Protein AF-A0A4V1B815-F1 (afdb_monomer_lite)

Radius of gyration: 25.04 Å; chains: 1; bounding box: 38×79×42 Å

Secondary structure (DSSP, 8-state):
-----HHHHHHHHHHHHHHHSSSSHHHHHHHHHHHHHHHHHHHHHHHH---------STTTTSSSS-------SSSSS--

Structure (mmCIF, N/CA/C/O backbone):
data_AF-A0A4V1B815-F1
#
_entry.id   AF-A0A4V1B815-F1
#
loop_
_atom_site.group_PDB
_atom_site.id
_atom_site.type_symbol
_atom_site.label_atom_id
_atom_site.label_alt_id
_atom_site.label_comp_id
_atom_site.label_asym_id
_atom_site.label_entity_id
_atom_site.label_seq_id
_atom_site.pdbx_PDB_ins_code
_atom_site.Cartn_x
_atom_site.Cartn_y
_atom_site.Cartn_z
_atom_site.occupancy
_atom_site.B_iso_or_equiv
_atom_site.auth_seq_id
_atom_site.auth_comp_id
_atom_site.auth_asym_id
_atom_site.auth_atom_id
_atom_site.pdbx_PDB_model_num
ATOM 1 N N . MET A 1 1 ? 14.955 -24.060 -11.349 1.00 54.12 1 MET A N 1
ATOM 2 C CA . MET A 1 1 ? 13.848 -23.232 -11.876 1.00 54.12 1 MET A CA 1
ATOM 3 C C . MET A 1 1 ? 13.290 -22.361 -10.746 1.00 54.12 1 MET A C 1
ATOM 5 O O . MET A 1 1 ? 12.118 -22.415 -10.426 1.00 54.12 1 MET A O 1
ATOM 9 N N . GLY A 1 2 ? 14.148 -21.710 -9.957 1.00 55.00 2 GLY A N 1
ATOM 10 C CA . GLY A 1 2 ? 14.615 -20.357 -10.282 1.00 55.00 2 GLY A CA 1
ATOM 11 C C . GLY A 1 2 ? 13.518 -19.321 -10.015 1.00 55.00 2 GLY A C 1
ATOM 12 O O . GLY A 1 2 ? 13.249 -18.496 -10.879 1.00 55.00 2 GLY A O 1
ATOM 13 N N . GLY A 1 3 ? 12.817 -19.468 -8.884 1.00 60.47 3 GLY A N 1
ATOM 14 C CA . GLY A 1 3 ? 11.655 -18.669 -8.518 1.00 60.47 3 GLY A CA 1
ATOM 15 C C . GLY A 1 3 ? 11.959 -17.177 -8.556 1.00 60.47 3 GLY A C 1
ATOM 16 O O . GLY A 1 3 ? 13.066 -16.756 -8.228 1.00 60.47 3 GLY A O 1
ATOM 17 N N . LEU A 1 4 ? 10.955 -16.431 -9.013 1.00 68.06 4 LEU A N 1
ATOM 18 C CA . LEU A 1 4 ? 10.870 -14.979 -9.167 1.00 68.06 4 LEU A CA 1
ATOM 19 C C . LEU A 1 4 ? 11.891 -14.220 -8.303 1.00 68.06 4 LEU A C 1
ATOM 21 O O . LEU A 1 4 ? 11.649 -13.927 -7.133 1.00 68.06 4 LEU A O 1
ATOM 25 N 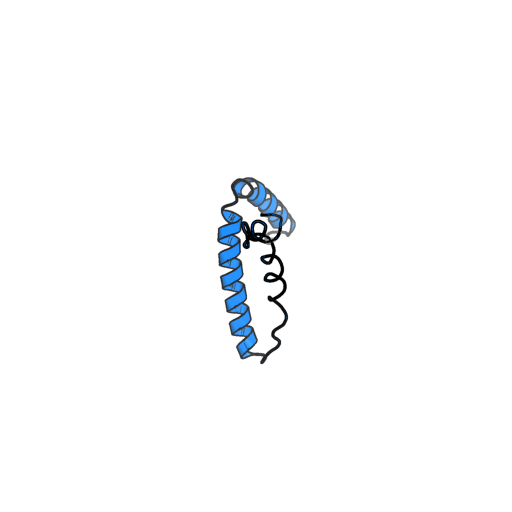N . SER A 1 5 ? 13.049 -13.936 -8.906 1.00 86.06 5 SER A N 1
ATOM 26 C CA . SER A 1 5 ? 14.143 -13.186 -8.291 1.00 86.06 5 SER A CA 1
ATOM 27 C C . SER A 1 5 ? 13.627 -11.847 -7.762 1.00 86.06 5 SER A C 1
ATOM 29 O O . SER A 1 5 ? 12.737 -11.247 -8.364 1.00 86.06 5 SER A O 1
ATOM 31 N N . ILE A 1 6 ? 14.206 -11.349 -6.669 1.00 84.12 6 ILE A N 1
ATOM 32 C CA . ILE A 1 6 ? 13.881 -10.038 -6.069 1.00 84.12 6 ILE A CA 1
ATOM 33 C C . ILE A 1 6 ? 13.885 -8.920 -7.127 1.00 84.12 6 ILE A C 1
ATOM 35 O O . ILE A 1 6 ? 13.076 -7.996 -7.076 1.00 84.12 6 ILE A O 1
ATOM 39 N N . TRP A 1 7 ? 14.731 -9.060 -8.150 1.00 89.62 7 TRP A N 1
ATOM 40 C CA . TRP A 1 7 ? 14.776 -8.173 -9.310 1.00 89.62 7 TRP A CA 1
ATOM 41 C C . TRP A 1 7 ? 13.450 -8.099 -10.088 1.00 89.62 7 TRP A C 1
ATOM 43 O O . TRP A 1 7 ? 13.034 -7.026 -10.515 1.00 89.62 7 TRP A O 1
ATOM 53 N N . HIS A 1 8 ? 12.746 -9.220 -10.236 1.00 87.56 8 HIS A N 1
ATOM 54 C CA . HIS A 1 8 ? 11.453 -9.275 -10.915 1.00 87.56 8 HIS A CA 1
ATOM 55 C C . HIS A 1 8 ? 10.384 -8.499 -10.137 1.00 87.56 8 HIS A C 1
ATOM 57 O O . HIS A 1 8 ? 9.647 -7.714 -10.725 1.00 87.56 8 HIS A O 1
ATOM 63 N N . TRP A 1 9 ? 10.353 -8.645 -8.810 1.00 90.62 9 TRP A N 1
ATOM 64 C CA . TRP A 1 9 ? 9.430 -7.897 -7.950 1.00 90.62 9 TRP A CA 1
ATOM 65 C C . TRP A 1 9 ? 9.692 -6.388 -7.968 1.00 90.62 9 TRP A C 1
ATOM 67 O O . TRP A 1 9 ? 8.740 -5.611 -7.963 1.00 90.62 9 TRP A O 1
ATOM 77 N N . LEU A 1 10 ? 10.957 -5.967 -8.069 1.00 90.31 10 LEU A N 1
ATOM 78 C CA . LEU A 1 10 ? 11.328 -4.559 -8.249 1.00 90.31 10 LEU A CA 1
ATOM 79 C C . LEU A 1 10 ? 10.759 -3.984 -9.557 1.00 90.31 10 LEU A C 1
ATOM 81 O O . LEU A 1 10 ? 10.121 -2.933 -9.539 1.00 90.31 10 LEU A O 1
ATOM 85 N N . ILE A 1 11 ? 10.926 -4.698 -10.677 1.00 92.19 11 ILE A N 1
ATOM 86 C CA . ILE A 1 11 ? 10.386 -4.285 -11.985 1.00 92.19 11 ILE A CA 1
ATOM 87 C C . ILE A 1 11 ? 8.855 -4.244 -11.955 1.00 92.19 11 ILE A C 1
ATOM 89 O O . ILE A 1 11 ? 8.254 -3.267 -12.400 1.00 92.19 11 ILE A O 1
ATOM 93 N N . VAL A 1 12 ? 8.218 -5.284 -11.410 1.00 92.00 12 VAL A N 1
ATOM 94 C CA . VAL A 1 12 ? 6.754 -5.359 -11.297 1.00 92.00 12 VAL A CA 1
ATOM 95 C C . VAL A 1 12 ? 6.219 -4.207 -10.446 1.00 92.00 12 VAL A C 1
ATOM 97 O O . VAL A 1 12 ? 5.231 -3.586 -10.831 1.00 92.00 12 VAL A O 1
ATOM 100 N N . GLY A 1 13 ? 6.894 -3.859 -9.347 1.00 91.56 13 GLY A N 1
ATOM 101 C CA . GLY A 1 13 ? 6.544 -2.707 -8.516 1.00 91.56 13 GLY A CA 1
ATOM 102 C C . GLY A 1 13 ? 6.590 -1.381 -9.279 1.00 91.56 13 GLY A C 1
ATOM 103 O O . GLY A 1 13 ? 5.668 -0.577 -9.159 1.00 91.56 13 GLY A O 1
ATOM 104 N N . VAL A 1 14 ? 7.610 -1.167 -10.119 1.00 92.19 14 VAL A N 1
ATOM 105 C CA . VAL A 1 14 ? 7.728 0.042 -10.958 1.00 92.19 14 VAL A CA 1
ATOM 106 C C . VAL A 1 14 ? 6.611 0.112 -12.002 1.00 92.19 14 VAL A C 1
ATOM 108 O O . VAL A 1 14 ? 5.978 1.156 -12.157 1.00 92.19 14 VAL A O 1
ATOM 111 N N . VAL A 1 15 ? 6.320 -0.995 -12.690 1.00 92.06 15 VAL A N 1
ATOM 112 C CA . VAL A 1 15 ? 5.231 -1.056 -13.682 1.00 92.06 15 VAL A CA 1
ATOM 113 C C . VAL A 1 15 ? 3.873 -0.841 -13.014 1.00 92.06 15 VAL A C 1
ATOM 115 O O . VAL A 1 15 ? 3.054 -0.072 -13.516 1.00 92.06 15 VAL A O 1
ATOM 118 N N . ALA A 1 16 ? 3.644 -1.455 -11.852 1.00 89.62 16 ALA A N 1
ATOM 119 C CA . ALA A 1 16 ? 2.432 -1.243 -11.073 1.00 89.62 16 ALA A CA 1
ATOM 120 C C . ALA A 1 16 ? 2.296 0.224 -10.638 1.00 89.62 16 ALA A C 1
ATOM 122 O O . ALA A 1 16 ? 1.223 0.798 -10.790 1.00 89.62 16 ALA A O 1
ATOM 123 N N . MET A 1 17 ? 3.373 0.869 -10.181 1.00 85.88 17 MET A N 1
ATOM 124 C CA . MET A 1 17 ? 3.371 2.295 -9.836 1.00 85.88 17 MET A CA 1
ATOM 125 C C . MET A 1 17 ? 3.053 3.187 -11.046 1.00 85.88 17 MET A C 1
ATOM 127 O O . MET A 1 17 ? 2.371 4.190 -10.896 1.00 85.88 17 MET A O 1
ATOM 131 N N . LEU A 1 18 ? 3.494 2.842 -12.256 1.00 89.06 18 LEU A N 1
ATOM 132 C CA . LEU A 1 18 ? 3.174 3.617 -13.463 1.00 89.06 18 LEU A CA 1
ATOM 133 C C . LEU A 1 18 ? 1.713 3.443 -13.905 1.00 89.06 18 LEU A C 1
ATOM 135 O O . LEU A 1 18 ? 1.068 4.418 -14.285 1.00 89.06 18 LEU A O 1
ATOM 139 N N . LEU A 1 19 ? 1.176 2.221 -13.832 1.00 86.75 19 LEU A N 1
ATOM 140 C CA . LEU A 1 19 ? -0.206 1.917 -14.230 1.00 86.75 19 LEU A CA 1
ATOM 141 C C . LEU A 1 19 ? -1.237 2.386 -13.198 1.00 86.75 19 LEU A C 1
ATOM 143 O O . LEU A 1 19 ? -2.310 2.867 -13.558 1.00 86.75 19 LEU A O 1
ATOM 147 N N . PHE A 1 20 ? -0.909 2.244 -11.916 1.00 82.81 20 PHE A N 1
ATOM 148 C CA . PHE A 1 20 ? -1.809 2.514 -10.799 1.00 82.81 20 PHE A CA 1
ATOM 149 C C . PHE A 1 20 ? -1.457 3.790 -10.015 1.00 82.81 20 PHE A C 1
ATOM 151 O O . PHE A 1 20 ? -2.262 4.249 -9.210 1.00 82.81 20 PHE A O 1
ATOM 158 N N . GLY A 1 21 ? -0.295 4.409 -10.239 1.00 72.06 21 GLY A N 1
ATOM 159 C CA . GLY A 1 21 ? 0.108 5.652 -9.560 1.00 72.06 21 GLY A CA 1
ATOM 160 C C . GLY A 1 21 ? -0.605 6.902 -10.072 1.00 72.06 21 GLY A C 1
ATOM 161 O O . GLY A 1 21 ? -0.618 7.930 -9.399 1.00 72.06 21 GLY A O 1
ATOM 162 N N . GLY A 1 22 ? -1.266 6.825 -11.227 1.00 71.56 22 GLY A N 1
ATOM 163 C CA . GLY A 1 22 ? -2.184 7.858 -11.691 1.00 71.56 22 GLY A CA 1
ATOM 164 C C . GLY A 1 22 ? -3.607 7.579 -11.208 1.00 71.56 22 GLY A C 1
ATOM 165 O O . GLY A 1 22 ? -4.170 6.552 -11.569 1.00 71.56 22 GLY A O 1
ATOM 166 N N . LYS A 1 23 ? -4.211 8.537 -10.484 1.00 69.19 23 LYS A N 1
ATOM 167 C CA . LYS A 1 23 ? -5.656 8.667 -10.138 1.00 69.19 23 LYS A CA 1
ATOM 168 C C . LYS A 1 23 ? -6.090 8.369 -8.697 1.00 69.19 23 LYS A C 1
ATOM 170 O O . LYS A 1 23 ? -7.293 8.374 -8.462 1.00 69.19 23 LYS A O 1
ATOM 175 N N . GLY A 1 24 ? -5.196 8.175 -7.723 1.00 71.62 24 GLY A N 1
ATOM 176 C CA . GLY A 1 24 ? -5.511 8.288 -6.277 1.00 71.62 24 GLY A CA 1
ATOM 177 C C . GLY A 1 24 ? -6.513 7.281 -5.673 1.00 71.62 24 GLY A C 1
ATOM 178 O O . GLY A 1 24 ? -6.553 7.117 -4.460 1.00 71.62 24 GLY A O 1
ATOM 179 N N . LYS A 1 25 ? -7.267 6.541 -6.495 1.00 74.44 25 LYS A N 1
ATOM 180 C CA . LYS A 1 25 ? -8.245 5.511 -6.109 1.00 74.44 25 LYS A CA 1
ATOM 181 C C . LYS A 1 25 ? -7.600 4.380 -5.304 1.00 74.44 25 LYS A C 1
ATOM 183 O O . LYS A 1 25 ? -8.223 3.839 -4.400 1.00 74.44 25 LYS A O 1
ATOM 188 N N . ILE A 1 26 ? -6.339 4.064 -5.602 1.00 81.19 26 ILE A N 1
ATOM 189 C CA . ILE A 1 26 ? -5.558 3.057 -4.878 1.00 81.19 26 ILE A CA 1
ATOM 190 C C . ILE A 1 26 ? -5.346 3.471 -3.423 1.00 81.19 26 ILE A C 1
ATOM 192 O O . ILE A 1 26 ? -5.328 2.601 -2.569 1.00 81.19 26 ILE A O 1
ATOM 196 N N . SER A 1 27 ? -5.228 4.766 -3.114 1.00 80.38 27 SER A N 1
ATOM 1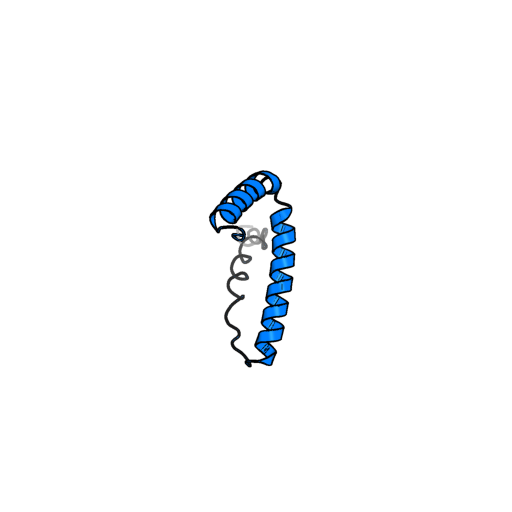97 C CA . SER A 1 27 ? -4.999 5.216 -1.737 1.00 80.38 27 SER A CA 1
ATOM 198 C C . SER A 1 27 ? -6.202 4.945 -0.831 1.00 80.38 27 SER A C 1
ATOM 200 O O . SER A 1 27 ? -6.016 4.583 0.327 1.00 80.38 27 SER A O 1
ATOM 202 N N . ASP A 1 28 ? -7.418 5.093 -1.358 1.00 84.12 28 ASP A N 1
ATOM 203 C CA . ASP A 1 28 ? -8.664 4.863 -0.617 1.00 84.12 28 ASP A CA 1
ATOM 204 C C . ASP A 1 28 ? -8.870 3.357 -0.355 1.00 84.12 28 ASP A C 1
ATOM 206 O O . ASP A 1 28 ? -8.998 2.920 0.788 1.00 84.12 28 ASP A O 1
ATOM 210 N N . LEU A 1 29 ? -8.710 2.540 -1.405 1.00 86.12 29 LEU A N 1
ATOM 211 C CA . LEU A 1 29 ? -8.742 1.073 -1.332 1.00 86.12 29 LEU A CA 1
ATOM 212 C C . LEU A 1 29 ? -7.626 0.498 -0.442 1.00 86.12 29 LEU A C 1
ATOM 214 O O . LEU A 1 29 ? -7.872 -0.396 0.364 1.00 86.12 29 LEU A O 1
ATOM 218 N N . MET A 1 30 ? -6.399 1.016 -0.550 1.00 85.69 30 MET A N 1
ATOM 219 C CA . MET A 1 30 ? -5.272 0.617 0.301 1.00 85.69 30 MET A CA 1
ATOM 220 C C . MET A 1 30 ? -5.529 0.998 1.762 1.00 85.69 30 MET A C 1
ATOM 222 O O . MET A 1 30 ? -5.168 0.238 2.656 1.00 85.69 30 MET A O 1
ATOM 226 N N . GLY A 1 31 ? -6.172 2.142 2.017 1.00 88.94 31 GLY A N 1
ATOM 227 C CA . GLY A 1 31 ? -6.561 2.578 3.356 1.00 88.94 31 GLY A CA 1
ATOM 228 C C . GLY A 1 31 ? -7.553 1.623 4.019 1.00 88.94 31 GLY A C 1
ATOM 229 O O . GLY A 1 31 ? -7.365 1.254 5.181 1.00 88.94 31 GLY A O 1
ATOM 230 N N . ASP A 1 32 ? -8.567 1.167 3.288 1.00 91.81 32 ASP A N 1
ATOM 231 C CA . ASP A 1 32 ? -9.559 0.225 3.817 1.00 91.81 32 ASP A CA 1
ATOM 232 C C . ASP A 1 32 ? -9.001 -1.192 3.983 1.00 91.81 32 ASP A C 1
ATOM 234 O O . ASP A 1 32 ? -9.249 -1.837 5.007 1.00 91.81 32 ASP A O 1
ATOM 238 N N . VAL A 1 33 ? -8.143 -1.643 3.064 1.00 91.94 33 VAL A N 1
ATOM 239 C CA . VAL A 1 33 ? -7.390 -2.899 3.223 1.00 91.94 33 VAL A CA 1
ATOM 240 C C . VAL A 1 33 ? -6.446 -2.822 4.430 1.00 91.94 33 VAL A C 1
ATOM 242 O O . VAL A 1 33 ? -6.408 -3.744 5.246 1.00 91.94 33 VAL A O 1
ATOM 245 N N . ALA A 1 34 ? -5.733 -1.708 4.614 1.00 89.94 34 ALA A N 1
ATOM 246 C CA . ALA A 1 34 ? -4.840 -1.506 5.753 1.00 89.94 34 ALA A CA 1
ATOM 247 C C . ALA A 1 34 ? -5.598 -1.495 7.089 1.00 89.94 34 ALA A C 1
ATOM 249 O O . ALA A 1 34 ? -5.128 -2.095 8.058 1.00 89.94 34 ALA A O 1
ATOM 250 N N . LYS A 1 35 ? -6.781 -0.869 7.155 1.00 90.19 35 LYS A N 1
ATOM 251 C CA . LYS A 1 35 ? -7.655 -0.925 8.341 1.00 90.19 35 LYS A CA 1
ATOM 252 C C . LYS A 1 35 ? -8.118 -2.355 8.627 1.00 90.19 35 LYS A C 1
ATOM 254 O O . LYS A 1 35 ? -8.032 -2.779 9.776 1.00 90.19 35 LYS A O 1
ATOM 259 N N . GLY A 1 36 ? -8.546 -3.107 7.608 1.00 91.75 36 GLY A N 1
ATOM 260 C CA . GLY A 1 36 ? -8.966 -4.506 7.753 1.00 91.75 36 GLY A CA 1
ATOM 261 C C . GLY A 1 36 ? -7.856 -5.397 8.316 1.00 91.75 36 GLY A C 1
ATOM 262 O O . GLY A 1 36 ? -8.059 -6.091 9.313 1.00 91.75 36 GLY A O 1
ATOM 263 N N . ILE A 1 37 ? -6.648 -5.300 7.751 1.00 91.38 37 ILE A N 1
ATOM 264 C CA . ILE A 1 37 ? -5.475 -6.060 8.214 1.00 91.38 37 ILE A CA 1
ATOM 265 C C . ILE A 1 37 ? -5.034 -5.602 9.616 1.00 91.38 37 ILE A C 1
ATOM 267 O O . ILE A 1 37 ? -4.687 -6.439 10.450 1.00 91.38 37 ILE A O 1
ATOM 271 N N . LYS A 1 38 ? -5.071 -4.296 9.925 1.00 87.56 38 LYS A N 1
ATOM 272 C CA . LYS A 1 38 ? -4.719 -3.766 11.257 1.00 87.56 38 LYS A CA 1
ATOM 273 C C . LYS A 1 38 ? -5.683 -4.257 12.336 1.00 87.56 38 LYS A C 1
ATOM 275 O O . LYS A 1 38 ? -5.224 -4.628 13.412 1.00 87.56 38 LYS A O 1
ATOM 280 N N . SER A 1 39 ? -6.984 -4.284 12.058 1.00 88.25 39 SER A N 1
ATOM 281 C CA . SER A 1 39 ? -7.998 -4.812 12.979 1.00 88.25 39 SER A CA 1
ATOM 282 C C . SER A 1 39 ? -7.870 -6.322 13.164 1.00 88.25 39 SER A C 1
ATOM 284 O O . SER A 1 39 ? -7.955 -6.792 14.292 1.00 88.25 39 SER A O 1
ATOM 286 N N . PHE A 1 40 ? -7.570 -7.067 12.097 1.00 88.56 40 PHE A N 1
ATOM 287 C CA . PHE A 1 40 ? -7.301 -8.504 12.181 1.00 88.56 40 PHE A CA 1
ATOM 288 C C . PHE A 1 40 ? -6.057 -8.802 13.031 1.00 88.56 40 PHE A C 1
ATOM 290 O O . PHE A 1 40 ? -6.109 -9.612 13.949 1.00 88.56 40 PHE A O 1
ATOM 297 N N . LYS A 1 41 ? -4.955 -8.076 12.801 1.00 85.81 41 LYS A N 1
ATOM 298 C CA . LYS A 1 41 ? -3.726 -8.208 13.596 1.00 85.81 41 LYS A CA 1
ATOM 299 C C . LYS A 1 41 ? -3.922 -7.796 15.054 1.00 85.81 41 LYS A C 1
ATOM 301 O O . LYS A 1 41 ? -3.321 -8.406 15.926 1.00 85.81 41 LYS A O 1
ATOM 306 N N . ARG A 1 42 ? -4.733 -6.767 15.326 1.00 85.56 42 ARG A N 1
ATOM 307 C CA . ARG A 1 42 ? -5.086 -6.367 16.698 1.00 85.56 42 ARG A CA 1
ATOM 308 C C . ARG A 1 42 ? -5.943 -7.418 17.393 1.00 85.56 42 ARG A C 1
ATOM 310 O O . ARG A 1 42 ? -5.630 -7.729 18.526 1.00 85.56 42 ARG A O 1
ATOM 317 N N . GLY A 1 43 ? -6.946 -7.982 16.721 1.00 83.69 43 GLY A N 1
ATOM 318 C CA . GLY A 1 43 ? -7.763 -9.061 17.287 1.00 83.69 43 GLY A CA 1
ATOM 319 C C . GLY A 1 43 ? -6.933 -10.302 17.622 1.00 83.69 43 GLY A C 1
ATOM 3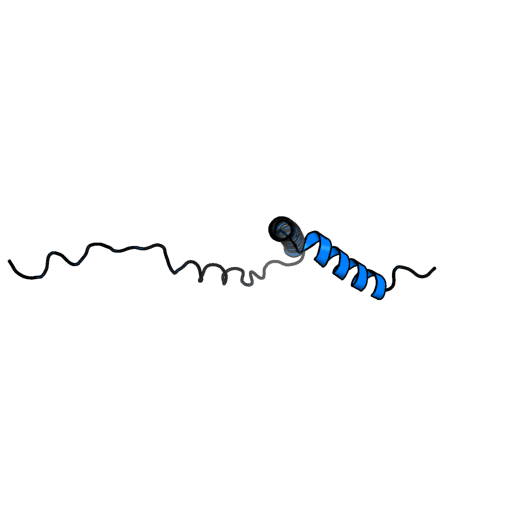20 O O . GLY A 1 43 ? -7.084 -10.857 18.699 1.00 83.69 43 GLY A O 1
ATOM 321 N N . LEU A 1 44 ? -5.989 -10.665 16.747 1.00 83.81 44 LEU A N 1
ATOM 322 C CA . LEU A 1 44 ? -5.078 -11.790 16.982 1.00 83.81 44 LEU A CA 1
ATOM 323 C C . LEU A 1 44 ? -4.054 -11.496 18.094 1.00 83.81 44 LEU A C 1
ATOM 325 O O . LEU A 1 44 ? -3.722 -12.369 18.881 1.00 83.81 44 LEU A O 1
ATOM 329 N N . ALA A 1 45 ? -3.564 -10.254 18.179 1.00 79.31 45 ALA A N 1
ATOM 330 C CA . ALA A 1 45 ? -2.650 -9.832 19.241 1.00 79.31 45 ALA A CA 1
ATOM 331 C C . ALA A 1 45 ? -3.346 -9.674 20.604 1.00 79.31 45 ALA A C 1
ATOM 333 O O . ALA A 1 45 ? -2.700 -9.868 21.623 1.00 79.31 45 ALA A O 1
ATOM 334 N N . GLU A 1 46 ? -4.640 -9.339 20.637 1.00 69.06 46 GLU A N 1
ATOM 335 C CA . GLU A 1 46 ? -5.437 -9.282 21.872 1.00 69.06 46 GLU A CA 1
ATOM 336 C C . GLU A 1 46 ? -5.755 -10.678 22.438 1.00 69.06 46 GLU A C 1
ATOM 338 O O . GLU A 1 46 ? -5.984 -10.792 23.642 1.00 69.06 46 GLU A O 1
ATOM 343 N N . GLU A 1 47 ? -5.732 -11.734 21.612 1.00 63.12 47 GLU A N 1
ATOM 344 C CA . GLU A 1 47 ? -5.788 -13.126 22.087 1.00 63.12 47 GLU A CA 1
ATOM 345 C C . GLU A 1 47 ? -4.472 -13.585 22.732 1.00 63.12 47 GLU A C 1
ATOM 347 O O . GLU A 1 47 ? -4.509 -14.404 23.650 1.00 63.12 47 GLU A O 1
ATOM 352 N N . GLU A 1 48 ? -3.323 -13.052 22.300 1.00 60.50 48 GLU A N 1
ATOM 353 C CA . GLU A 1 48 ? -2.013 -13.449 22.837 1.00 60.50 48 GLU A CA 1
ATOM 354 C C . GLU A 1 48 ? -1.491 -12.536 23.958 1.00 60.50 48 GLU A C 1
ATOM 356 O O . GLU A 1 48 ? -0.769 -13.016 24.830 1.00 60.50 48 GLU A O 1
ATOM 361 N N . ASP A 1 49 ? -1.864 -11.251 23.999 1.00 60.00 49 ASP A N 1
ATOM 362 C CA . ASP A 1 49 ? -1.292 -10.293 24.952 1.00 60.00 49 ASP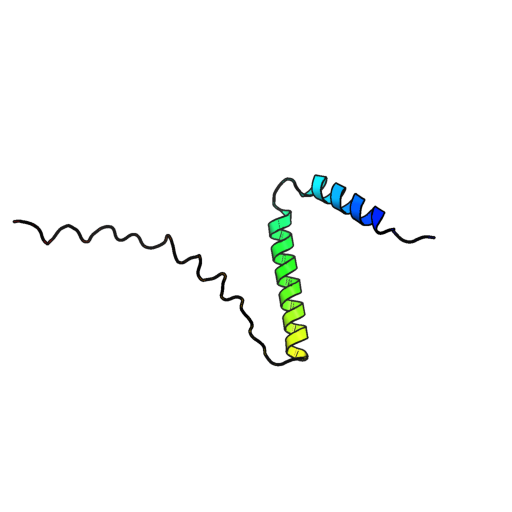 A CA 1
ATOM 363 C C . ASP A 1 49 ? -2.295 -9.187 25.353 1.00 60.00 49 ASP A C 1
ATOM 365 O O . ASP A 1 49 ? -2.788 -8.395 24.546 1.00 60.00 49 ASP A O 1
ATOM 369 N N . LYS A 1 50 ? -2.605 -9.111 26.648 1.00 49.25 50 LYS A N 1
ATOM 370 C CA . LYS A 1 50 ? -3.496 -8.116 27.264 1.00 49.25 50 LYS A CA 1
ATOM 371 C C . LYS A 1 50 ? -2.644 -7.065 28.000 1.00 49.25 50 LYS A C 1
ATOM 373 O O . LYS A 1 50 ? -1.913 -7.465 28.897 1.00 49.25 50 LYS A O 1
ATOM 378 N N . PRO A 1 51 ? -2.891 -5.740 27.898 1.00 52.62 51 PRO A N 1
ATOM 379 C CA . PRO A 1 51 ? -2.998 -4.855 26.738 1.00 52.62 51 PRO A CA 1
ATOM 380 C C . PRO A 1 51 ? -1.905 -3.749 26.769 1.00 52.62 51 PRO A C 1
ATOM 382 O O . PRO A 1 51 ? -1.760 -3.043 27.767 1.00 52.62 51 PRO A O 1
ATOM 385 N N . GLU A 1 52 ? -1.228 -3.446 25.659 1.00 47.66 52 GLU A N 1
ATOM 386 C CA . GLU A 1 52 ? -0.560 -2.140 25.505 1.00 47.66 52 GLU A CA 1
ATOM 387 C C . GLU A 1 52 ? -1.290 -1.288 24.465 1.00 47.66 52 GLU A C 1
ATOM 389 O O . GLU A 1 52 ? -1.010 -1.304 23.265 1.00 47.66 52 GLU A O 1
ATOM 394 N N . ILE A 1 53 ? -2.236 -0.486 24.962 1.00 55.25 53 ILE A N 1
ATOM 395 C CA . ILE A 1 53 ? -2.789 0.662 24.244 1.00 55.25 53 ILE A CA 1
ATOM 396 C C . ILE A 1 53 ? -1.659 1.681 24.066 1.00 55.25 53 ILE A C 1
ATOM 398 O O . ILE A 1 53 ? -1.464 2.584 24.877 1.00 55.25 53 ILE A O 1
ATOM 402 N N . LYS A 1 54 ? -0.896 1.542 22.984 1.00 56.31 54 LYS A N 1
ATOM 403 C CA . LYS A 1 54 ? 0.041 2.566 22.528 1.00 56.31 54 LYS A CA 1
ATOM 404 C C . LYS A 1 54 ? -0.566 3.299 21.338 1.00 56.31 54 LYS A C 1
ATOM 406 O O . LYS A 1 54 ? -0.619 2.795 20.223 1.00 56.31 54 LYS A O 1
ATOM 411 N N . HIS A 1 55 ? -1.039 4.507 21.643 1.00 53.31 55 HIS A N 1
ATOM 412 C CA . HIS A 1 55 ? -1.005 5.674 20.767 1.00 53.31 55 HIS A CA 1
ATOM 413 C C . HIS A 1 55 ? -1.546 5.479 19.340 1.00 53.31 55 HIS A C 1
ATOM 415 O O . HIS A 1 55 ? -0.807 5.318 18.378 1.00 53.31 55 HIS A O 1
A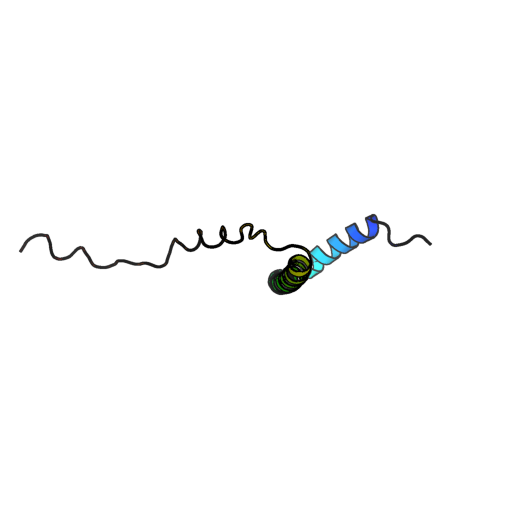TOM 421 N N . SER A 1 56 ? -2.858 5.662 19.183 1.00 52.62 56 SER A N 1
ATOM 422 C CA . SER A 1 56 ? -3.405 6.272 17.957 1.00 52.62 56 SER A CA 1
ATOM 423 C C . SER A 1 56 ? -4.097 7.611 18.259 1.00 52.62 56 SER A C 1
ATOM 425 O O . SER A 1 56 ? -4.907 8.085 17.470 1.00 52.62 56 SER A O 1
ATOM 427 N N . ALA A 1 57 ? -3.763 8.223 19.405 1.00 52.34 57 ALA A N 1
ATOM 428 C CA . ALA A 1 57 ? -4.302 9.498 19.881 1.00 52.34 57 ALA A CA 1
ATOM 429 C C . ALA A 1 57 ? -3.480 10.728 19.442 1.00 52.34 57 ALA A C 1
ATOM 431 O O . ALA A 1 57 ? -3.785 11.837 19.865 1.00 52.34 57 ALA A O 1
ATOM 432 N N . GLU A 1 58 ? -2.464 10.571 18.586 1.00 52.66 58 GLU A N 1
ATOM 433 C CA . GLU A 1 58 ? -1.746 11.731 18.032 1.00 52.66 58 GLU A CA 1
ATOM 434 C C . GLU A 1 58 ? -2.433 12.305 16.779 1.00 52.66 58 GLU A C 1
ATOM 436 O O . GLU A 1 58 ? -2.296 13.485 16.480 1.00 52.66 58 GLU A O 1
ATOM 441 N N . SER A 1 59 ? -3.289 11.529 16.098 1.00 48.72 59 SER A N 1
ATOM 442 C CA . SER A 1 59 ? -4.027 12.025 14.925 1.00 48.72 59 SER A CA 1
ATOM 443 C C . SER A 1 59 ? -5.259 12.874 15.274 1.00 48.72 59 SER A C 1
ATOM 445 O O . SER A 1 59 ? -5.829 13.494 14.380 1.00 48.72 59 SER A O 1
ATOM 447 N N . LEU A 1 60 ? -5.680 12.933 16.545 1.00 53.25 60 LEU A N 1
ATOM 448 C CA . LEU A 1 60 ? -6.840 13.735 16.967 1.00 53.25 60 LEU A CA 1
ATOM 449 C C . LEU A 1 60 ? -6.479 15.161 17.418 1.00 53.25 60 LEU A C 1
ATOM 451 O O . LEU A 1 60 ? -7.378 15.980 17.559 1.00 53.25 60 LEU A O 1
ATOM 455 N N . ARG A 1 61 ? -5.190 15.498 17.600 1.00 52.50 61 ARG A N 1
ATOM 456 C CA . ARG A 1 61 ? -4.761 16.854 18.015 1.00 52.50 61 ARG A CA 1
ATOM 457 C C . ARG A 1 61 ? -4.553 17.841 16.863 1.00 52.50 61 ARG A C 1
ATOM 459 O O . ARG A 1 61 ? -4.296 19.005 17.131 1.00 52.50 61 ARG A O 1
ATOM 466 N N . SER A 1 62 ? -4.689 17.416 15.604 1.00 48.59 62 SER A N 1
ATOM 467 C CA . SER A 1 62 ? -4.549 18.318 14.446 1.00 48.59 62 SER A CA 1
ATOM 468 C C . SER A 1 62 ? -5.880 18.768 13.828 1.00 48.59 62 SER A C 1
ATOM 470 O O . SER A 1 62 ? -5.859 19.558 12.889 1.00 48.59 62 SER A O 1
ATOM 472 N N . LEU A 1 63 ? -7.028 18.309 14.348 1.00 51.88 63 LEU A N 1
ATOM 473 C CA . LEU A 1 63 ? -8.353 18.838 13.983 1.00 51.88 63 LEU A CA 1
ATOM 474 C C . LEU A 1 63 ? -8.792 20.031 14.863 1.00 51.88 63 LEU A C 1
ATOM 476 O O . LEU A 1 63 ? -9.903 20.521 14.704 1.00 51.88 63 LEU A O 1
ATOM 480 N N . ASP A 1 64 ? -7.922 20.521 15.757 1.00 56.47 64 ASP A N 1
ATOM 481 C CA . ASP A 1 64 ? -8.199 21.631 16.690 1.00 56.47 64 ASP A CA 1
ATOM 482 C C . ASP A 1 64 ? -8.082 23.038 16.058 1.00 56.47 64 ASP A C 1
ATOM 484 O O . ASP A 1 64 ? -8.263 24.050 16.726 1.00 56.47 64 ASP A O 1
ATOM 488 N N . HIS A 1 65 ? -7.832 23.152 14.751 1.00 56.59 65 HIS A N 1
ATOM 489 C CA . HIS A 1 65 ? -7.844 24.444 14.063 1.00 56.59 65 HIS A CA 1
ATOM 490 C C . HIS A 1 65 ? 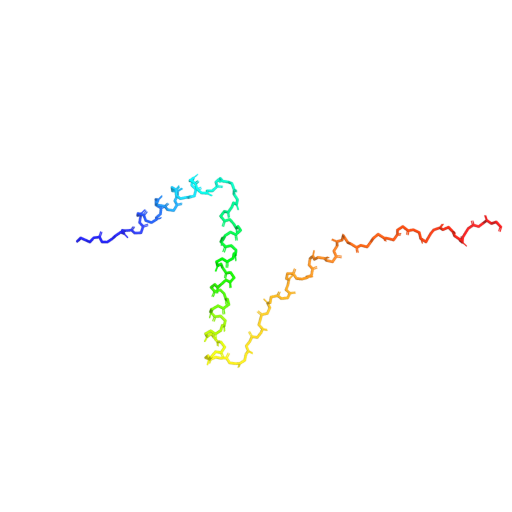-8.814 24.412 12.881 1.00 56.59 65 HIS A C 1
ATOM 492 O O . HIS A 1 65 ? -8.625 23.629 11.958 1.00 56.59 65 HIS A O 1
ATOM 498 N N . GLN A 1 66 ? -9.798 25.322 12.903 1.00 56.16 66 GLN A N 1
ATOM 499 C CA . GLN A 1 66 ? -10.746 25.675 11.826 1.00 56.16 66 GLN A CA 1
ATOM 500 C C . GLN A 1 66 ? -12.205 25.192 11.980 1.00 56.16 66 GLN A C 1
ATOM 502 O O . GLN A 1 66 ? -12.865 24.897 10.988 1.00 56.16 66 GLN A O 1
ATOM 507 N N . ALA A 1 67 ? -12.764 25.186 13.193 1.00 53.97 67 ALA A N 1
ATOM 508 C CA . ALA A 1 67 ? -14.223 25.160 13.367 1.00 53.97 67 ALA A CA 1
ATOM 509 C C . ALA A 1 67 ? -14.682 25.874 14.651 1.00 53.97 67 ALA A C 1
ATOM 511 O O . ALA A 1 67 ? -15.350 25.290 15.496 1.00 53.97 67 ALA A O 1
ATOM 512 N N . ALA A 1 68 ? -14.327 27.149 14.806 1.00 45.62 68 ALA A N 1
ATOM 513 C CA . ALA A 1 68 ? -15.082 28.069 15.652 1.00 45.62 68 ALA A CA 1
ATOM 514 C C . ALA A 1 68 ? -14.819 29.490 15.164 1.00 45.62 68 ALA A C 1
ATOM 516 O O . ALA A 1 68 ? -13.769 30.079 15.406 1.00 45.62 68 ALA A O 1
ATOM 517 N N . ASP A 1 69 ? -15.787 29.991 14.418 1.00 54.53 69 ASP A N 1
ATOM 518 C CA . ASP A 1 69 ? -15.994 31.395 14.125 1.00 54.53 69 ASP A CA 1
ATOM 519 C C . ASP A 1 69 ? -16.639 32.029 15.375 1.00 54.53 69 ASP A C 1
ATOM 521 O O . ASP A 1 69 ? -17.726 31.594 15.765 1.00 54.53 69 ASP A O 1
ATOM 525 N N . PRO A 1 70 ? -16.004 33.003 16.053 1.00 48.38 70 PRO A N 1
ATOM 526 C CA . PRO A 1 70 ? -16.732 33.926 16.907 1.00 48.38 70 PRO A CA 1
ATOM 527 C C . PRO A 1 70 ? -16.761 35.311 16.254 1.00 48.38 70 PRO A C 1
ATOM 529 O O . PRO A 1 70 ? -16.204 36.281 16.773 1.00 48.38 70 PRO A O 1
ATOM 532 N N . ALA A 1 71 ? -17.460 35.448 15.128 1.00 56.66 71 ALA A N 1
ATOM 533 C CA . ALA A 1 71 ? -18.131 36.708 14.851 1.00 56.66 71 ALA A CA 1
ATOM 534 C C . ALA A 1 71 ? -19.101 37.039 16.010 1.00 56.66 71 ALA A C 1
ATOM 536 O O . ALA A 1 71 ? -19.881 36.193 16.442 1.00 56.66 71 ALA A O 1
ATOM 537 N N . LYS A 1 72 ? -19.079 38.305 16.456 1.00 59.91 72 LYS A N 1
ATOM 538 C CA . LYS A 1 72 ? -19.972 38.965 17.440 1.00 59.91 72 LYS A CA 1
ATOM 539 C C . LYS A 1 72 ? -19.655 38.833 18.939 1.00 59.91 72 LYS A C 1
ATOM 541 O O . LYS A 1 72 ? -20.502 38.412 19.713 1.00 59.91 72 LYS A O 1
ATOM 546 N N . VAL A 1 73 ? -18.543 39.419 19.389 1.00 57.91 73 VAL A N 1
ATOM 547 C CA . VAL A 1 73 ? -18.526 40.193 20.655 1.00 57.91 73 VAL A CA 1
ATOM 548 C C . VAL A 1 73 ? -17.622 41.419 20.471 1.00 57.91 73 VAL A C 1
ATOM 550 O O . VAL A 1 73 ? -16.515 41.488 20.991 1.00 57.91 73 VAL A O 1
ATOM 553 N N . SER A 1 74 ? -18.057 42.389 19.663 1.00 57.12 74 SER A N 1
ATOM 554 C CA . SER A 1 74 ? -17.368 43.690 19.551 1.00 57.12 74 SER A CA 1
ATOM 555 C C . SER A 1 74 ? -18.316 44.897 19.553 1.00 57.12 74 SER A C 1
ATOM 557 O O . SER A 1 74 ? -17.887 46.019 19.333 1.00 57.12 74 SER A O 1
ATOM 559 N N . GLU A 1 75 ? -19.600 44.720 19.873 1.00 59.38 75 GLU A N 1
ATOM 560 C CA . GLU A 1 75 ? -20.589 45.798 19.722 1.00 59.38 75 GLU A CA 1
ATOM 561 C C . GLU A 1 75 ? -21.515 45.918 20.939 1.00 59.38 75 GLU A C 1
ATOM 563 O O . GLU A 1 75 ? -22.720 45.725 20.853 1.00 59.38 75 GLU A O 1
ATOM 568 N N . THR A 1 76 ? -20.954 46.159 22.129 1.00 58.84 76 THR A N 1
ATOM 569 C CA . THR A 1 76 ? -21.752 46.658 23.282 1.00 58.84 76 THR A CA 1
ATOM 570 C C . THR A 1 76 ? -20.934 47.320 24.394 1.00 58.84 76 THR A C 1
ATOM 572 O O . THR A 1 76 ? -21.456 47.616 25.465 1.00 58.84 76 THR A O 1
ATOM 575 N N . ARG A 1 77 ? -19.644 47.602 24.173 1.00 58.00 77 ARG A N 1
ATOM 576 C CA . ARG A 1 77 ? -18.812 48.307 25.162 1.00 58.00 77 ARG A CA 1
ATOM 577 C C . ARG A 1 77 ? -17.905 49.350 24.514 1.00 58.00 77 ARG A C 1
ATOM 579 O O . ARG A 1 77 ? -16.703 49.383 24.752 1.00 58.00 77 ARG A O 1
ATOM 586 N N . LYS A 1 78 ? -18.492 50.212 23.685 1.00 52.56 78 LYS A N 1
ATOM 587 C CA . LYS A 1 78 ? -17.913 51.516 23.354 1.00 52.56 78 LYS A CA 1
ATOM 588 C C . LYS A 1 78 ? -19.019 52.472 22.893 1.00 52.56 78 LYS A C 1
ATOM 590 O O . LYS A 1 78 ? -19.486 52.366 21.773 1.00 52.56 78 LYS A O 1
ATOM 595 N N . LEU A 1 79 ? -19.328 53.423 23.776 1.00 45.81 79 LEU A N 1
ATOM 596 C CA . LEU A 1 79 ? -19.731 54.801 23.468 1.00 45.81 79 LEU A CA 1
ATOM 597 C C . LEU A 1 79 ? -21.137 55.008 22.879 1.00 45.81 79 LEU A C 1
ATOM 599 O O . LEU A 1 79 ? -21.329 55.007 21.668 1.00 45.81 79 LEU A O 1
ATOM 603 N N . GLY A 1 80 ? -22.069 55.295 23.788 1.00 41.31 80 GLY A N 1
ATOM 604 C CA . GLY A 1 80 ? -23.395 55.863 23.555 1.00 41.31 80 GLY A CA 1
ATOM 605 C C . GLY A 1 80 ? -24.060 56.099 24.895 1.00 41.31 80 GLY A C 1
ATOM 606 O O . GLY A 1 80 ? -24.595 55.106 25.427 1.00 41.31 80 GLY A O 1
#

Sequence (80 aa):
MGGLSIWHWLIVGVVAMLLFGGKGKISDLMGDVAKGIKSFKRGLAEEEDKPEIKHSAESLRSLDHQAADPAKVSETRKLG

Foldseek 3Di:
DDPDPPVNVVVVVVVCCVVVVPDCPVVVVVVVVVVVVVVVVVVVVCVVDPDDPPDPVVVVVVVPPDPDDPDDDPPDPDDD

pLDDT: mean 70.67, std 16.6, range [41.31, 92.19]